Protein AF-A0A7S2CBJ5-F1 (afdb_monomer_lite)

Sequence (104 aa):
QHHWRSKTLRSQIVRVGELGRSVTVGGKQVQLRLPAAGAGVAGLLISDPCFTSRGGFRCPNGDRMRILDRLTRLLNRLLGSQDFHFWGILGDNFYDMHGEVTSE

Foldseek 3Di:
DDPCQFLDDDDDDWDQPPVNAWTADPNDIDGADDDDVPDDAAEEEEEQLLQDCPLVDDSPCNVVVVSVVVVVVVCVVLVVDPRHHYYYYDDPSGSDNPNDRDDD

pLDDT: mean 77.3, std 15.67, range [31.58, 93.62]

Secondary structure (DSSP, 8-state):
--------------PPPTT--EEEETTEEEE--PPPTT----EEEEE------TTS---TTTTTTTHHHHHHHHHHHHHTSTT--EEEEES-----SS------

Organism: NCBI:txid327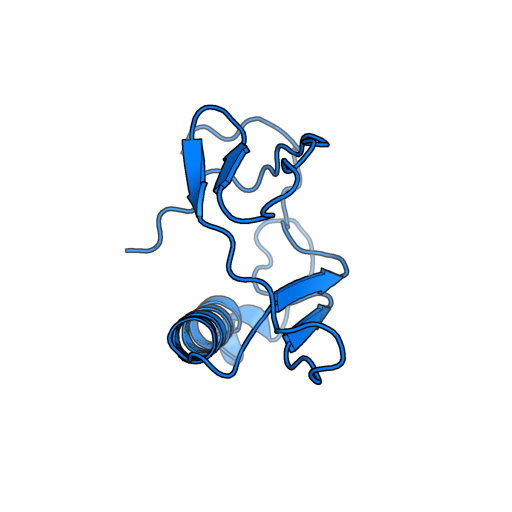968

Structure (mmCIF, N/CA/C/O backbone):
data_AF-A0A7S2CBJ5-F1
#
_entry.id   AF-A0A7S2CBJ5-F1
#
loop_
_atom_site.group_PDB
_atom_site.id
_atom_site.type_symbol
_atom_site.label_atom_id
_atom_site.label_alt_id
_atom_site.label_comp_id
_atom_site.label_asym_id
_atom_site.label_entity_id
_atom_site.label_seq_id
_atom_site.pdbx_PDB_ins_code
_atom_site.Cartn_x
_atom_site.Cartn_y
_atom_site.Cartn_z
_atom_site.occupancy
_atom_site.B_iso_or_equiv
_atom_site.auth_seq_id
_atom_site.auth_comp_id
_atom_site.auth_asym_id
_atom_site.auth_atom_id
_atom_site.pdbx_PDB_model_num
ATOM 1 N N . GLN A 1 1 ? -9.766 -1.787 -17.139 1.00 34.31 1 GLN A N 1
ATOM 2 C CA . GLN A 1 1 ? -8.464 -1.164 -17.459 1.00 34.31 1 GLN A CA 1
ATOM 3 C C . GLN A 1 1 ? -7.956 -0.509 -16.181 1.00 34.31 1 GLN A C 1
ATOM 5 O O . GLN A 1 1 ? -8.741 0.163 -15.529 1.00 34.31 1 GLN A O 1
ATOM 10 N N . HIS A 1 2 ? -6.726 -0.780 -15.741 1.00 34.25 2 HIS A N 1
ATOM 11 C CA . HIS A 1 2 ? -6.221 -0.240 -14.472 1.00 34.25 2 HIS A CA 1
ATOM 12 C C . HIS A 1 2 ? -5.583 1.142 -14.707 1.00 34.25 2 HIS A C 1
ATOM 14 O O . HIS A 1 2 ? -4.619 1.261 -15.453 1.00 34.25 2 HIS A O 1
ATOM 20 N N . HIS A 1 3 ? -6.172 2.181 -14.103 1.00 39.69 3 HIS A N 1
ATOM 21 C CA . HIS A 1 3 ? -5.909 3.612 -14.331 1.00 39.69 3 HIS A CA 1
ATOM 22 C C . HIS A 1 3 ? -4.703 4.169 -13.546 1.00 39.69 3 HIS A C 1
ATOM 24 O O . HIS A 1 3 ? -4.790 5.244 -12.958 1.00 39.69 3 HIS A O 1
ATOM 30 N N . TRP A 1 4 ? -3.580 3.455 -13.501 1.00 42.62 4 TRP A N 1
ATOM 31 C CA . TRP A 1 4 ? -2.356 3.958 -12.865 1.00 42.62 4 TRP A CA 1
ATOM 32 C C . TRP A 1 4 ? -1.383 4.405 -13.951 1.00 42.62 4 TRP A C 1
ATOM 34 O O . TRP A 1 4 ? -0.542 3.622 -14.380 1.00 42.62 4 TRP A O 1
ATOM 44 N N . ARG A 1 5 ? -1.557 5.635 -14.446 1.00 43.78 5 ARG A N 1
ATOM 45 C CA . ARG A 1 5 ? -0.722 6.184 -15.526 1.00 43.78 5 ARG A CA 1
ATOM 46 C C . ARG A 1 5 ? 0.503 6.973 -15.039 1.00 43.78 5 ARG A C 1
ATOM 48 O O . ARG A 1 5 ? 1.439 7.160 -15.796 1.00 43.78 5 ARG A O 1
ATOM 55 N N . SER A 1 6 ? 0.555 7.318 -13.752 1.00 49.50 6 SER A N 1
ATOM 56 C CA . SER A 1 6 ? 1.678 8.055 -13.161 1.00 49.50 6 SER A CA 1
ATOM 57 C C . SER A 1 6 ? 2.039 7.417 -11.825 1.00 49.50 6 SER A C 1
ATOM 59 O O . SER A 1 6 ? 1.242 7.433 -10.884 1.00 49.50 6 SER A O 1
ATOM 61 N N . LYS A 1 7 ? 3.218 6.799 -11.725 1.00 55.19 7 LYS A N 1
ATOM 62 C CA . LYS A 1 7 ? 3.658 6.059 -10.528 1.00 55.19 7 LYS A CA 1
ATOM 63 C C . LYS A 1 7 ? 4.172 6.980 -9.406 1.00 55.19 7 LYS A C 1
ATOM 65 O O . LYS A 1 7 ? 5.128 6.657 -8.715 1.00 55.19 7 LYS A O 1
ATOM 70 N N . THR A 1 8 ? 3.534 8.129 -9.209 1.00 53.16 8 THR A N 1
ATOM 71 C CA . THR A 1 8 ? 3.903 9.103 -8.174 1.00 53.16 8 THR A CA 1
ATOM 72 C C . THR A 1 8 ? 2.889 9.072 -7.034 1.00 53.16 8 THR A C 1
ATOM 74 O O . THR A 1 8 ? 1.688 9.215 -7.276 1.00 53.16 8 THR A O 1
ATOM 77 N N . LEU A 1 9 ? 3.353 8.941 -5.788 1.00 60.97 9 LEU A N 1
ATOM 78 C CA . LEU A 1 9 ? 2.504 9.026 -4.598 1.00 60.97 9 LEU A CA 1
ATOM 79 C C . LEU A 1 9 ? 2.576 10.439 -4.006 1.00 60.97 9 LEU A C 1
ATOM 81 O O . LEU A 1 9 ? 3.643 10.895 -3.606 1.00 60.97 9 LEU A O 1
ATOM 85 N N . ARG A 1 10 ? 1.433 11.125 -3.910 1.00 64.62 10 ARG A N 1
ATOM 86 C CA . ARG A 1 10 ? 1.303 12.355 -3.116 1.00 64.62 10 ARG A CA 1
ATOM 87 C C . ARG A 1 10 ? 0.632 12.012 -1.794 1.00 64.62 10 ARG A C 1
ATOM 89 O O . ARG A 1 10 ? -0.501 11.537 -1.791 1.00 64.62 10 ARG A O 1
ATOM 96 N N . SER A 1 11 ? 1.323 12.254 -0.686 1.00 70.00 11 SER A N 1
ATOM 97 C CA . SER A 1 11 ? 0.819 11.999 0.664 1.00 70.00 11 SER A CA 1
ATOM 98 C C . SER A 1 11 ? 0.623 13.297 1.437 1.00 70.00 11 SER A C 1
ATOM 100 O O . SER A 1 11 ? 1.417 14.227 1.319 1.00 70.00 11 SER A O 1
ATOM 102 N N . GLN A 1 12 ? -0.406 13.335 2.275 1.00 76.69 12 GLN A N 1
ATOM 103 C CA . GLN A 1 12 ? -0.666 14.420 3.212 1.00 76.69 12 GLN A CA 1
ATOM 104 C C . GLN A 1 12 ? -1.069 13.810 4.554 1.00 76.69 12 GLN A C 1
ATOM 106 O O . GLN A 1 12 ? -1.864 12.870 4.586 1.00 76.69 12 GLN A O 1
ATOM 111 N N . ILE A 1 13 ? -0.551 14.355 5.657 1.00 78.62 13 ILE A N 1
ATOM 112 C CA . ILE A 1 13 ? -1.078 14.043 6.988 1.00 78.62 13 ILE A CA 1
ATOM 113 C C . ILE A 1 13 ? -2.399 14.790 7.145 1.00 78.62 13 ILE A C 1
ATOM 115 O O . ILE A 1 13 ? -2.454 16.015 7.043 1.00 78.62 13 ILE A O 1
ATOM 119 N N . VAL A 1 14 ? -3.463 14.041 7.395 1.00 81.50 14 VAL A N 1
ATOM 120 C CA . VAL A 1 14 ? -4.820 14.558 7.550 1.00 81.50 14 VAL A CA 1
ATOM 121 C C . VAL A 1 14 ? -5.325 14.210 8.942 1.00 81.50 14 VAL A C 1
ATOM 123 O O . VAL A 1 14 ? -5.173 13.079 9.402 1.00 81.50 14 VAL A O 1
ATOM 126 N N . ARG A 1 15 ? -5.923 15.183 9.638 1.00 80.12 15 ARG A N 1
ATOM 127 C CA . ARG A 1 15 ? -6.652 14.891 10.875 1.00 80.12 15 ARG A CA 1
ATOM 128 C C . ARG A 1 15 ? -7.991 14.279 10.506 1.00 80.12 15 ARG A C 1
ATOM 130 O O . ARG A 1 15 ? -8.781 14.895 9.795 1.00 80.12 15 ARG A O 1
ATOM 137 N N . VAL A 1 16 ? -8.242 13.081 11.008 1.00 77.56 16 VAL A N 1
ATOM 138 C CA . VAL A 1 16 ? -9.564 12.469 10.937 1.00 77.56 16 VAL A CA 1
ATOM 139 C C . VAL A 1 16 ? -10.335 12.933 12.174 1.00 77.56 16 VAL A C 1
ATOM 141 O O . VAL A 1 16 ? -9.800 12.867 13.279 1.00 77.56 16 VAL A O 1
ATOM 144 N N . GLY A 1 17 ? -11.540 13.484 11.989 1.00 70.38 17 GLY A N 1
ATOM 145 C CA . GLY A 1 17 ? -12.382 13.953 13.101 1.00 70.38 17 GLY A CA 1
ATOM 146 C C . GLY A 1 17 ? -12.759 12.826 14.071 1.00 70.38 17 GLY A C 1
ATOM 147 O O . GLY A 1 17 ? -12.516 11.659 13.778 1.00 70.38 17 GLY A O 1
ATOM 148 N N . GLU A 1 18 ? -13.395 13.162 15.197 1.00 65.94 18 GLU A N 1
ATOM 149 C CA . GLU A 1 18 ? -13.642 12.244 16.331 1.00 65.94 18 GLU A CA 1
ATOM 150 C C . GLU A 1 18 ? -14.310 10.913 15.953 1.00 65.94 18 GLU A C 1
ATOM 152 O O . GLU A 1 18 ? -14.037 9.883 16.561 1.00 65.94 18 GLU A O 1
ATOM 157 N N . LEU A 1 19 ? -15.153 10.910 14.918 1.00 65.81 19 LEU A N 1
ATOM 158 C CA . LEU A 1 19 ? -15.836 9.698 14.462 1.00 65.81 19 LEU A CA 1
ATOM 159 C C . LEU A 1 19 ? -14.983 8.816 13.541 1.00 65.81 19 LEU A C 1
ATOM 161 O O . LEU A 1 19 ? -15.347 7.667 13.308 1.00 65.81 19 LEU A O 1
ATOM 165 N N . GLY A 1 20 ? -13.883 9.323 12.981 1.00 68.88 20 GLY A N 1
ATOM 166 C CA . GLY A 1 20 ? -12.969 8.506 12.186 1.00 68.88 20 GLY A CA 1
ATOM 167 C C . GLY A 1 20 ? -13.497 8.076 10.809 1.00 68.88 20 GLY A C 1
ATOM 168 O O . GLY A 1 20 ? -12.872 7.227 10.189 1.00 68.88 20 GLY A O 1
ATOM 169 N N . ARG A 1 21 ? -14.650 8.593 10.345 1.00 76.81 21 ARG A N 1
ATOM 170 C CA . ARG A 1 21 ? -15.426 7.996 9.228 1.00 76.81 21 ARG A CA 1
ATOM 171 C C . ARG A 1 21 ? -15.152 8.575 7.850 1.00 76.81 21 ARG A C 1
ATOM 173 O O . ARG A 1 21 ? -15.319 7.870 6.867 1.00 76.81 21 ARG A O 1
ATOM 180 N N . SER A 1 22 ? -14.750 9.837 7.753 1.00 83.56 22 SER A N 1
ATOM 181 C CA . SER A 1 22 ? -14.511 10.477 6.459 1.00 83.56 22 SER A CA 1
ATOM 182 C C . SER A 1 22 ? -13.360 11.462 6.531 1.00 83.56 22 SER A C 1
ATOM 184 O O . SER A 1 22 ? -13.249 12.213 7.501 1.00 83.56 22 SER A O 1
ATOM 186 N N . VAL A 1 23 ? -12.542 11.501 5.486 1.00 87.31 23 VAL A N 1
ATOM 187 C CA . VAL A 1 23 ? -11.409 12.416 5.371 1.00 87.31 23 VAL A CA 1
ATOM 188 C C . VAL A 1 23 ? -11.246 12.891 3.933 1.00 87.31 23 VAL A C 1
ATOM 190 O O . VAL A 1 23 ? -11.556 12.156 3.000 1.00 87.31 23 VAL A O 1
ATOM 193 N N . THR A 1 24 ? -10.760 14.114 3.735 1.00 84.94 24 THR A N 1
ATOM 194 C CA . THR A 1 24 ? -10.430 14.621 2.399 1.00 84.94 24 THR A CA 1
ATOM 195 C C . THR A 1 24 ? -8.934 14.47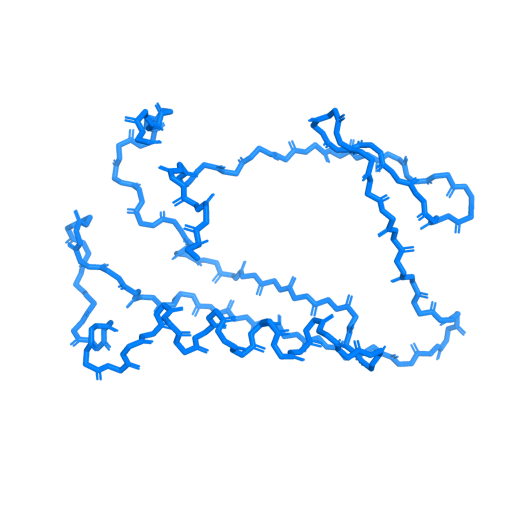1 2.155 1.00 84.94 24 THR A C 1
ATOM 197 O O . THR A 1 24 ? -8.135 15.061 2.876 1.00 84.94 24 THR A O 1
ATOM 200 N N . VAL A 1 25 ? -8.550 13.704 1.134 1.00 82.19 25 VAL A N 1
ATOM 201 C CA . VAL A 1 25 ? -7.153 13.497 0.723 1.00 82.19 25 VAL A CA 1
ATOM 202 C C . VAL A 1 25 ? -7.005 13.932 -0.729 1.00 82.19 25 VAL A C 1
ATOM 204 O O . VAL A 1 25 ? -7.683 13.404 -1.610 1.00 82.19 25 VAL A O 1
ATOM 207 N N . GLY A 1 26 ? -6.146 14.923 -0.990 1.00 79.94 26 GLY A N 1
ATOM 208 C CA . GLY A 1 26 ? -5.910 15.423 -2.351 1.00 79.94 26 GLY A CA 1
ATOM 209 C C . GLY A 1 26 ? -7.186 15.903 -3.059 1.00 79.94 26 GLY A C 1
ATOM 210 O O . GLY A 1 26 ? -7.382 15.610 -4.235 1.00 79.94 26 GLY A O 1
ATOM 211 N N . GLY A 1 27 ? -8.092 16.561 -2.325 1.00 82.62 27 GLY A N 1
ATOM 212 C CA . GLY A 1 27 ? -9.381 17.038 -2.843 1.00 82.62 27 GLY A CA 1
ATOM 213 C C . GLY A 1 27 ? -10.457 15.959 -3.023 1.00 82.62 27 GLY A C 1
ATOM 214 O O . GLY A 1 27 ? -11.570 16.283 -3.425 1.00 82.62 27 GLY A O 1
ATOM 215 N N . LYS A 1 28 ? -10.167 14.688 -2.710 1.00 81.50 28 LYS A N 1
ATOM 216 C CA . LYS A 1 28 ? -11.142 13.589 -2.765 1.00 81.50 28 LYS A CA 1
ATOM 217 C C . LYS A 1 28 ? -11.639 13.235 -1.375 1.00 81.50 28 LYS A C 1
ATOM 219 O O . LYS A 1 28 ? -10.837 13.056 -0.462 1.00 81.50 28 LYS A O 1
ATOM 224 N N . GLN A 1 29 ? -12.950 13.078 -1.233 1.00 85.62 29 GLN A N 1
ATOM 225 C CA . GLN A 1 29 ? -13.541 12.555 -0.008 1.00 85.62 29 GLN A CA 1
ATOM 226 C C . GLN A 1 29 ? -13.364 11.032 0.037 1.00 85.62 29 GLN A C 1
ATOM 228 O O . GLN A 1 29 ? -13.743 10.319 -0.891 1.00 85.62 29 GLN A O 1
ATOM 233 N N . VAL A 1 30 ? -12.773 10.541 1.118 1.00 84.88 30 VAL A N 1
ATOM 234 C CA . VAL A 1 30 ? -12.513 9.129 1.388 1.00 84.88 30 VAL A CA 1
ATOM 235 C C . VAL A 1 30 ? -13.333 8.729 2.603 1.00 84.88 30 VAL A C 1
ATOM 237 O O . VAL A 1 30 ? -13.252 9.378 3.645 1.00 84.88 30 VAL A O 1
ATOM 240 N N . GLN A 1 31 ? -14.116 7.661 2.470 1.00 84.12 31 GLN A N 1
ATOM 241 C CA . GLN A 1 31 ? -14.804 7.035 3.595 1.00 84.12 31 GLN A CA 1
ATOM 242 C C . GLN A 1 31 ? -13.878 5.990 4.216 1.00 84.12 31 GLN A C 1
ATOM 244 O O . GLN A 1 31 ? -13.350 5.119 3.526 1.00 84.12 31 GLN A O 1
ATOM 249 N N . LEU A 1 32 ? -13.662 6.105 5.518 1.00 82.88 32 LEU A N 1
ATOM 250 C CA . LEU A 1 32 ? -12.817 5.229 6.308 1.00 82.88 32 LEU A CA 1
ATOM 251 C C . LEU A 1 32 ? -13.701 4.244 7.068 1.00 82.88 32 LEU A C 1
ATOM 253 O O . LEU A 1 32 ? -14.696 4.617 7.691 1.00 82.88 32 LEU A O 1
ATOM 257 N N . ARG A 1 33 ? -13.300 2.976 7.044 1.00 80.56 33 ARG A N 1
ATOM 258 C CA . ARG A 1 33 ? -13.901 1.920 7.851 1.00 80.56 33 ARG A CA 1
ATOM 259 C C . ARG A 1 33 ? -12.866 1.464 8.861 1.00 80.56 33 ARG A C 1
ATOM 261 O O . ARG A 1 33 ? -11.876 0.842 8.488 1.00 80.56 33 ARG A O 1
ATOM 268 N N . LEU A 1 34 ? -13.091 1.812 10.121 1.00 81.56 34 LEU A N 1
ATOM 269 C CA . LEU A 1 34 ? -12.240 1.386 11.222 1.00 81.56 34 LEU A CA 1
ATOM 270 C C . LEU A 1 34 ? -12.870 0.169 11.913 1.00 81.56 34 LEU A C 1
ATOM 272 O O . LEU A 1 34 ? -14.096 0.116 12.046 1.00 81.56 34 LEU A O 1
ATOM 276 N N . PRO A 1 35 ? -12.059 -0.808 12.341 1.00 80.31 35 PRO A N 1
ATOM 277 C CA . PRO A 1 35 ? -12.531 -1.903 13.176 1.00 80.31 35 PRO A CA 1
ATOM 278 C C . PRO A 1 35 ? -13.018 -1.369 14.531 1.00 80.31 35 PRO A C 1
ATOM 280 O O . PRO A 1 35 ? -12.602 -0.297 14.978 1.00 80.31 35 PRO A O 1
ATOM 283 N N . ALA A 1 36 ? -13.910 -2.115 15.186 1.00 83.06 36 ALA A N 1
ATOM 284 C CA . ALA A 1 36 ? -14.363 -1.772 16.531 1.00 83.06 36 ALA A CA 1
ATOM 285 C C . ALA A 1 36 ? -13.178 -1.730 17.509 1.00 83.06 36 ALA A C 1
ATOM 287 O O . ALA A 1 36 ? -12.194 -2.455 17.348 1.00 83.06 36 ALA A O 1
ATOM 288 N N . ALA A 1 37 ? -13.273 -0.894 18.542 1.00 83.81 37 ALA A N 1
ATOM 289 C CA . ALA A 1 37 ? -12.243 -0.838 19.572 1.00 83.81 37 ALA A CA 1
ATOM 290 C C . ALA A 1 37 ? -12.042 -2.229 20.204 1.00 83.81 37 ALA A C 1
ATOM 292 O O . ALA A 1 37 ? -13.006 -2.884 20.595 1.00 83.81 37 ALA A O 1
ATOM 293 N N . GLY A 1 38 ? -10.789 -2.684 20.271 1.00 89.31 38 GLY A N 1
ATOM 294 C CA . GLY A 1 38 ? -10.434 -4.013 20.781 1.00 89.31 38 GLY A CA 1
ATOM 295 C C . GLY A 1 38 ? -10.659 -5.174 19.803 1.00 89.31 38 GLY A C 1
ATOM 296 O O . GLY A 1 38 ? -10.290 -6.301 20.125 1.00 89.31 38 GLY A O 1
ATOM 297 N N . ALA A 1 39 ? -11.217 -4.932 18.612 1.00 89.25 39 ALA A N 1
ATOM 298 C CA . ALA A 1 39 ? -11.317 -5.960 17.583 1.00 89.25 39 ALA A CA 1
ATOM 299 C C . ALA A 1 39 ? -9.951 -6.232 16.933 1.00 89.25 39 ALA A C 1
ATOM 301 O O . ALA A 1 39 ? -9.143 -5.323 16.726 1.00 89.25 39 ALA A O 1
ATOM 302 N N . GLY A 1 40 ? -9.712 -7.497 16.580 1.00 89.56 40 GLY A N 1
ATOM 303 C CA . GLY A 1 40 ? -8.558 -7.882 15.773 1.00 89.56 40 GLY A CA 1
ATOM 304 C C . GLY A 1 40 ? -8.628 -7.280 14.369 1.00 89.56 40 GLY A C 1
ATOM 305 O O . GLY A 1 40 ? -9.709 -7.021 13.841 1.00 89.56 40 GLY A O 1
ATOM 306 N N . VAL A 1 41 ? -7.464 -7.080 13.752 1.00 90.81 41 VAL A N 1
ATOM 307 C CA . VAL A 1 41 ? -7.352 -6.566 12.384 1.00 90.81 41 VAL A CA 1
ATOM 308 C C . VAL A 1 41 ? -6.693 -7.596 11.485 1.00 90.81 41 VAL A C 1
ATOM 310 O O . VAL A 1 41 ? -5.758 -8.283 11.886 1.00 90.81 41 VAL A O 1
ATOM 313 N N . ALA A 1 42 ? -7.163 -7.669 10.246 1.00 91.56 42 ALA A N 1
ATOM 314 C CA . ALA A 1 42 ? -6.531 -8.449 9.193 1.00 91.56 42 ALA A CA 1
ATOM 315 C C . ALA A 1 42 ? -6.131 -7.521 8.051 1.00 91.56 42 ALA A C 1
ATOM 317 O O . ALA A 1 42 ? -6.915 -6.668 7.623 1.00 91.56 42 ALA A O 1
ATOM 318 N N . GLY A 1 43 ? -4.909 -7.693 7.564 1.00 91.69 43 GLY A N 1
ATOM 319 C CA . GLY A 1 43 ? -4.367 -6.895 6.480 1.00 91.69 43 GLY A CA 1
ATOM 320 C C . GLY A 1 43 ? -3.261 -7.618 5.731 1.00 91.69 43 GLY A C 1
ATOM 321 O O . GLY A 1 43 ? -2.816 -8.692 6.136 1.00 91.69 43 GLY A O 1
ATOM 322 N N . LEU A 1 44 ? -2.838 -7.027 4.617 1.00 92.31 44 LEU A N 1
ATOM 323 C CA . LEU A 1 44 ? -1.765 -7.544 3.771 1.00 92.31 44 LEU A CA 1
ATOM 324 C C . LEU A 1 44 ? -0.633 -6.529 3.714 1.00 92.31 44 LEU A C 1
ATOM 326 O O . LEU A 1 44 ? -0.816 -5.409 3.241 1.00 92.31 44 LEU A O 1
ATOM 330 N N . LEU A 1 45 ? 0.550 -6.950 4.132 1.00 92.38 45 LEU A N 1
ATOM 331 C CA . LEU A 1 45 ? 1.781 -6.225 3.864 1.00 92.38 45 LEU A CA 1
ATOM 332 C C . LEU A 1 45 ? 2.550 -6.997 2.801 1.00 92.38 45 LEU A C 1
ATOM 334 O O . LEU A 1 45 ? 2.735 -8.207 2.919 1.00 92.38 45 LEU A O 1
ATOM 338 N N . ILE A 1 46 ? 2.967 -6.297 1.756 1.00 91.44 46 ILE A N 1
ATOM 339 C CA . ILE A 1 46 ? 3.824 -6.842 0.704 1.00 91.44 46 ILE A CA 1
ATOM 340 C C . ILE A 1 46 ? 5.093 -6.009 0.598 1.00 91.44 46 ILE A C 1
ATOM 342 O O . ILE A 1 46 ? 5.083 -4.826 0.923 1.00 91.44 46 ILE A O 1
ATOM 346 N N . SER A 1 47 ? 6.168 -6.626 0.127 1.00 90.62 47 SER A N 1
ATOM 347 C CA . SER A 1 47 ? 7.462 -5.979 -0.078 1.00 90.62 47 SER A CA 1
ATOM 348 C C . SER A 1 47 ? 7.908 -6.226 -1.509 1.00 90.62 47 SER A C 1
ATOM 350 O O . SER A 1 47 ? 7.708 -7.331 -2.021 1.00 90.62 47 SER A O 1
ATOM 352 N N . ASP A 1 48 ? 8.460 -5.195 -2.140 1.00 87.62 48 ASP A N 1
ATOM 353 C CA . ASP A 1 48 ? 9.263 -5.279 -3.365 1.00 87.62 48 ASP A CA 1
ATOM 354 C C . ASP A 1 48 ? 8.683 -6.184 -4.473 1.00 87.62 48 ASP A C 1
ATOM 356 O O . ASP A 1 48 ? 9.267 -7.206 -4.846 1.00 87.62 48 ASP A O 1
ATOM 360 N N . PRO A 1 49 ? 7.510 -5.839 -5.039 1.00 87.88 49 PRO A N 1
ATOM 361 C CA . PRO A 1 49 ? 6.764 -6.735 -5.924 1.00 87.88 49 PRO A CA 1
ATOM 362 C C . PRO A 1 49 ? 7.457 -7.063 -7.260 1.00 87.88 49 PRO A C 1
ATOM 364 O O . PRO A 1 49 ? 6.959 -7.902 -8.003 1.00 87.88 49 PRO A O 1
ATOM 367 N N . CYS A 1 50 ? 8.561 -6.409 -7.615 1.00 87.50 50 CYS A N 1
ATOM 368 C CA . CYS A 1 50 ? 9.400 -6.657 -8.795 1.00 87.50 50 CYS A CA 1
ATOM 369 C C . CYS A 1 50 ? 8.615 -6.996 -10.065 1.00 87.50 50 CYS A C 1
ATOM 371 O O . CYS A 1 50 ? 8.794 -8.044 -10.689 1.00 87.50 50 CYS A O 1
ATOM 373 N N . PHE A 1 51 ? 7.692 -6.112 -10.444 1.00 87.00 51 PHE A N 1
ATOM 374 C CA . PHE A 1 51 ? 6.736 -6.399 -11.510 1.00 87.00 51 PHE A CA 1
ATOM 375 C C . PHE A 1 51 ? 7.163 -5.901 -12.896 1.00 87.00 51 PHE A C 1
ATOM 377 O O . PHE A 1 51 ? 6.460 -6.167 -13.867 1.00 87.00 51 PHE A O 1
ATOM 384 N N . THR A 1 52 ? 8.268 -5.158 -13.017 1.00 82.88 52 THR A N 1
ATOM 385 C CA . THR A 1 52 ? 8.748 -4.639 -14.306 1.00 82.88 52 THR A CA 1
ATOM 386 C C . THR A 1 52 ? 10.250 -4.383 -14.307 1.00 82.88 52 THR A C 1
ATOM 388 O O . THR A 1 52 ? 10.807 -3.935 -13.312 1.00 82.88 52 THR A O 1
ATOM 391 N N . SER A 1 53 ? 10.883 -4.611 -15.461 1.00 81.69 53 SER A N 1
ATOM 392 C CA . SER A 1 53 ? 12.284 -4.256 -15.728 1.00 81.69 53 SER A CA 1
ATOM 393 C C . SER A 1 53 ? 12.467 -3.002 -16.578 1.00 81.69 53 SER A C 1
ATOM 395 O O . SER A 1 53 ? 13.593 -2.640 -16.906 1.00 81.69 53 SER A O 1
ATOM 397 N N . ARG A 1 54 ? 11.379 -2.298 -16.919 1.00 74.69 54 ARG A N 1
ATOM 398 C CA . ARG A 1 54 ? 11.434 -1.083 -17.755 1.00 74.69 54 ARG A CA 1
ATOM 399 C C . ARG A 1 54 ? 12.205 0.081 -17.110 1.00 74.69 54 ARG A C 1
ATOM 401 O O . ARG A 1 54 ? 12.425 1.085 -17.768 1.00 74.69 54 ARG A O 1
ATOM 408 N N . GLY A 1 55 ? 12.625 -0.078 -15.853 1.00 65.94 55 GLY A N 1
ATOM 409 C CA . GLY A 1 55 ? 13.387 0.888 -15.072 1.00 65.94 55 GLY A CA 1
ATOM 410 C C . GLY A 1 55 ? 14.847 0.505 -14.798 1.00 65.94 55 GLY A C 1
ATOM 411 O O . GLY A 1 55 ? 15.370 0.886 -13.761 1.00 65.94 55 GLY A O 1
ATOM 412 N N . GLY A 1 56 ? 15.489 -0.330 -15.622 1.00 68.75 56 GLY A N 1
ATOM 413 C CA . GLY A 1 56 ? 16.886 -0.749 -15.396 1.00 68.75 56 GLY A CA 1
ATOM 414 C C . GLY A 1 56 ? 17.085 -1.754 -14.248 1.00 68.75 56 GLY A C 1
ATOM 415 O O . GLY A 1 56 ? 18.125 -2.403 -14.167 1.00 68.75 56 GLY A O 1
ATOM 416 N N . PHE A 1 57 ? 16.068 -1.963 -13.410 1.00 75.00 57 PHE A N 1
ATOM 417 C CA . PHE A 1 57 ? 16.022 -3.019 -12.400 1.00 75.00 57 PHE A CA 1
ATOM 418 C C . PHE A 1 57 ? 15.738 -4.385 -13.031 1.00 75.00 57 PHE A C 1
ATOM 420 O O . PHE A 1 57 ? 14.895 -4.523 -13.922 1.00 75.00 57 PHE A O 1
ATOM 427 N N . ARG A 1 58 ? 16.414 -5.438 -12.563 1.00 84.44 58 ARG A N 1
ATOM 428 C CA . ARG A 1 58 ? 16.219 -6.796 -13.086 1.00 84.44 58 ARG A CA 1
ATOM 429 C C . ARG A 1 58 ? 15.145 -7.536 -12.287 1.00 84.44 58 ARG A C 1
ATOM 431 O O . ARG A 1 58 ? 15.405 -8.004 -11.186 1.00 84.44 58 ARG A O 1
ATOM 438 N N . CYS A 1 59 ? 13.975 -7.718 -12.895 1.00 86.69 59 CYS A N 1
ATOM 439 C CA . CYS A 1 59 ? 12.839 -8.456 -12.353 1.00 86.69 59 CYS A CA 1
ATOM 440 C C . CYS A 1 59 ? 12.586 -9.727 -13.173 1.00 86.69 59 CYS A C 1
ATOM 442 O O . CYS A 1 59 ? 11.634 -9.786 -13.954 1.00 86.69 59 CYS A O 1
ATOM 444 N N . PRO A 1 60 ? 13.416 -10.777 -13.014 1.00 87.94 60 PRO A N 1
ATOM 445 C CA . PRO A 1 60 ? 13.395 -11.953 -13.892 1.00 87.94 60 PRO A CA 1
ATOM 446 C C . PRO A 1 60 ? 12.071 -12.726 -13.840 1.00 87.94 60 PRO A C 1
ATOM 448 O O . PRO A 1 60 ? 11.739 -13.461 -14.767 1.00 87.94 60 PRO A O 1
ATOM 451 N N . ASN A 1 61 ? 11.311 -12.556 -12.757 1.00 89.12 61 ASN A N 1
ATOM 452 C CA . ASN A 1 61 ? 10.050 -13.248 -12.529 1.00 89.12 61 ASN A CA 1
ATOM 453 C C . ASN A 1 61 ? 8.816 -12.357 -12.723 1.00 89.12 61 ASN A C 1
ATOM 455 O O . ASN A 1 61 ? 7.710 -12.882 -12.629 1.00 89.12 61 ASN A O 1
ATOM 459 N N . GLY A 1 62 ? 8.973 -11.058 -13.007 1.00 88.44 62 GLY A N 1
ATOM 460 C CA . GLY A 1 62 ? 7.855 -10.111 -13.097 1.00 88.44 62 GLY A CA 1
ATOM 461 C C . GLY A 1 62 ? 6.800 -10.557 -14.110 1.00 88.44 62 GLY A C 1
ATOM 462 O O . GLY A 1 62 ? 5.648 -10.812 -13.746 1.00 88.44 62 GLY A O 1
ATOM 463 N N . ASP A 1 63 ? 7.229 -10.759 -15.357 1.00 88.25 63 ASP A N 1
ATOM 464 C CA . ASP A 1 63 ? 6.358 -11.209 -16.447 1.00 88.25 63 ASP A CA 1
ATOM 465 C C . ASP A 1 63 ? 6.008 -12.696 -16.321 1.00 88.25 63 ASP A C 1
ATOM 467 O O . ASP A 1 63 ? 4.839 -13.073 -16.422 1.00 88.25 63 ASP A O 1
ATOM 471 N N . ARG A 1 64 ? 7.002 -13.546 -16.014 1.00 91.94 64 ARG A N 1
ATOM 472 C CA . ARG A 1 64 ? 6.821 -15.004 -15.882 1.00 91.94 64 ARG A CA 1
ATOM 473 C C . ARG A 1 64 ? 5.763 -15.364 -14.839 1.00 91.94 64 ARG A C 1
ATOM 475 O O . ARG A 1 64 ? 4.929 -16.234 -15.078 1.00 91.94 64 ARG A O 1
ATOM 482 N N . MET A 1 65 ? 5.796 -14.707 -13.683 1.00 92.88 65 MET A N 1
ATOM 483 C CA . MET A 1 65 ? 4.837 -14.927 -12.599 1.00 92.88 65 MET A CA 1
ATOM 484 C C . MET A 1 65 ? 3.625 -13.999 -12.692 1.00 92.88 65 MET A C 1
ATOM 486 O O . MET A 1 65 ? 2.713 -14.131 -11.877 1.00 92.88 65 MET A O 1
ATOM 490 N N . ARG A 1 66 ? 3.577 -13.094 -13.682 1.00 93.00 66 ARG A N 1
ATOM 491 C CA . ARG A 1 66 ? 2.515 -12.096 -13.871 1.00 93.00 66 ARG A CA 1
ATOM 492 C C . ARG A 1 66 ? 2.245 -11.298 -12.594 1.00 93.00 66 ARG A C 1
ATOM 494 O O . ARG A 1 66 ? 1.089 -11.160 -12.188 1.00 93.00 66 ARG A O 1
ATOM 501 N N . ILE A 1 67 ? 3.302 -10.811 -11.941 1.00 90.94 67 ILE A N 1
ATOM 502 C CA . ILE A 1 67 ? 3.200 -10.287 -10.571 1.00 90.94 67 ILE A CA 1
ATOM 503 C C . ILE A 1 67 ? 2.211 -9.121 -10.492 1.00 90.94 67 ILE A C 1
ATOM 505 O O . ILE A 1 67 ? 1.317 -9.159 -9.652 1.00 90.94 67 ILE A O 1
ATOM 509 N N . LEU A 1 68 ? 2.287 -8.150 -11.411 1.00 88.25 68 LEU A N 1
ATOM 510 C CA . LEU A 1 68 ? 1.371 -7.002 -11.427 1.00 88.25 68 LEU A CA 1
ATOM 511 C C . LEU A 1 68 ? -0.105 -7.427 -11.477 1.00 88.25 68 LEU A C 1
ATOM 513 O O . LEU A 1 68 ? -0.917 -6.966 -10.676 1.00 88.25 68 LEU A O 1
ATOM 517 N N . ASP A 1 69 ? -0.453 -8.317 -12.408 1.00 90.44 69 ASP A N 1
ATOM 518 C CA . ASP A 1 69 ? -1.829 -8.789 -12.596 1.00 90.44 69 ASP A CA 1
ATOM 519 C C . ASP A 1 69 ? -2.303 -9.628 -11.403 1.00 90.44 69 ASP A C 1
ATOM 521 O O . ASP A 1 69 ? -3.390 -9.389 -10.877 1.00 90.44 69 ASP A O 1
ATOM 525 N N . ARG A 1 70 ? -1.489 -10.573 -10.920 1.00 93.62 70 ARG A N 1
ATOM 526 C CA . ARG A 1 70 ? -1.867 -11.434 -9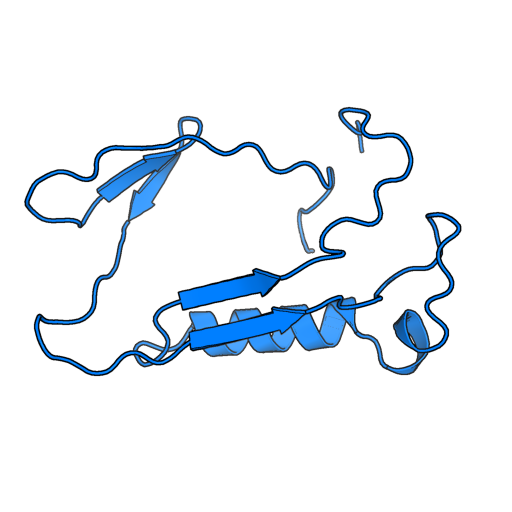.789 1.00 93.62 70 ARG A CA 1
ATOM 527 C C . ARG A 1 70 ? -2.013 -10.652 -8.493 1.00 93.62 70 ARG A C 1
ATOM 529 O O . ARG A 1 70 ? -2.994 -10.850 -7.781 1.00 93.62 70 ARG A O 1
ATOM 536 N N . LEU A 1 71 ? -1.080 -9.750 -8.210 1.00 90.25 71 LEU A N 1
ATOM 537 C CA . LEU A 1 71 ? -1.106 -8.935 -7.004 1.00 90.25 71 LEU A CA 1
ATOM 538 C C . LEU A 1 71 ? -2.293 -7.968 -7.011 1.00 90.25 71 LEU A C 1
ATOM 540 O O . LEU A 1 71 ? -3.006 -7.860 -6.018 1.00 90.25 71 LEU A O 1
ATOM 544 N N . THR A 1 72 ? -2.572 -7.341 -8.156 1.00 88.88 72 THR A N 1
ATOM 545 C CA . THR A 1 72 ? -3.746 -6.471 -8.318 1.00 88.88 72 THR A CA 1
ATOM 546 C C . THR A 1 72 ? -5.046 -7.253 -8.122 1.00 88.88 72 THR A C 1
ATOM 548 O O . THR A 1 72 ? -5.957 -6.790 -7.436 1.00 88.88 72 THR A O 1
ATOM 551 N N . ARG A 1 73 ? -5.144 -8.472 -8.673 1.00 90.19 73 ARG A N 1
ATOM 552 C CA . ARG A 1 73 ? -6.302 -9.356 -8.460 1.00 90.19 73 ARG A CA 1
ATOM 553 C C . ARG A 1 73 ? -6.457 -9.760 -6.997 1.00 90.19 73 ARG A C 1
ATOM 555 O O . ARG A 1 73 ? -7.582 -9.743 -6.505 1.00 90.19 73 ARG A O 1
ATOM 562 N N . LEU A 1 74 ? -5.364 -10.106 -6.317 1.00 89.94 74 LEU A N 1
ATOM 563 C CA . LEU A 1 74 ? -5.371 -10.438 -4.892 1.00 89.94 74 LEU A CA 1
ATOM 564 C C . LEU A 1 74 ? -5.889 -9.257 -4.065 1.00 89.94 74 LEU A C 1
ATOM 566 O O . LEU A 1 74 ? -6.840 -9.423 -3.307 1.00 89.94 74 LEU A O 1
ATOM 570 N N . LEU A 1 75 ? -5.328 -8.061 -4.266 1.00 89.50 75 LEU A N 1
ATOM 571 C CA . LEU A 1 75 ? -5.744 -6.852 -3.553 1.00 89.50 75 LEU A CA 1
ATOM 572 C C . LEU A 1 75 ? -7.219 -6.527 -3.800 1.00 89.50 75 LEU A C 1
ATOM 574 O O . LEU A 1 75 ? -7.953 -6.302 -2.846 1.00 89.50 75 LEU A O 1
ATOM 578 N N . ASN A 1 76 ? -7.688 -6.587 -5.049 1.00 86.62 76 ASN A N 1
ATOM 579 C CA . ASN A 1 76 ? -9.099 -6.345 -5.367 1.00 86.62 76 ASN A CA 1
ATOM 580 C C . ASN A 1 76 ? -10.040 -7.369 -4.712 1.00 86.62 76 ASN A C 1
ATOM 582 O O . ASN A 1 76 ? -11.152 -7.017 -4.327 1.00 86.62 76 ASN A O 1
ATOM 586 N N . ARG A 1 77 ? -9.618 -8.635 -4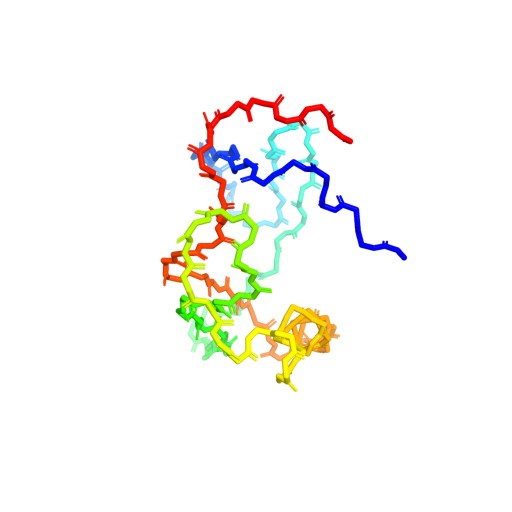.577 1.00 88.31 77 ARG A N 1
ATOM 587 C CA . ARG A 1 77 ? -10.401 -9.671 -3.885 1.00 88.31 77 ARG A CA 1
ATOM 588 C C . ARG A 1 77 ? -10.456 -9.431 -2.380 1.00 88.31 77 ARG A C 1
ATOM 590 O O . ARG A 1 77 ? -11.531 -9.547 -1.804 1.00 88.31 77 ARG A O 1
ATOM 597 N N . LEU A 1 78 ? -9.325 -9.085 -1.766 1.00 87.81 78 LEU A N 1
ATOM 598 C CA . LEU A 1 78 ? -9.236 -8.827 -0.328 1.00 87.81 78 LEU A CA 1
ATOM 599 C C . LEU A 1 78 ? -9.996 -7.556 0.064 1.00 87.81 78 LEU A C 1
ATOM 601 O O . LEU A 1 78 ? -10.799 -7.589 0.986 1.00 87.81 78 LEU A O 1
ATOM 605 N N . LEU A 1 79 ? -9.825 -6.467 -0.688 1.00 80.69 79 LEU A N 1
ATOM 606 C CA . LEU A 1 79 ? -10.502 -5.188 -0.446 1.00 80.69 79 LEU A CA 1
ATOM 607 C C . LEU A 1 79 ? -12.022 -5.238 -0.650 1.00 80.69 79 LEU A C 1
ATOM 609 O O . LEU A 1 79 ? -12.730 -4.372 -0.145 1.00 80.69 79 LEU A O 1
ATOM 613 N N . GLY A 1 80 ? -12.529 -6.237 -1.376 1.00 75.25 80 GLY A N 1
ATOM 614 C CA . GLY A 1 80 ? -13.964 -6.490 -1.495 1.00 75.25 80 GLY A CA 1
ATOM 615 C C . GLY A 1 80 ? -14.585 -7.167 -0.266 1.00 75.25 80 GLY A C 1
ATOM 616 O O . GLY A 1 80 ? -15.808 -7.248 -0.189 1.00 75.25 80 GLY A O 1
ATOM 617 N N . SER A 1 81 ? -13.775 -7.660 0.679 1.00 80.94 81 SER A N 1
ATOM 618 C CA . SER A 1 81 ? -14.246 -8.321 1.900 1.00 80.94 81 SER A CA 1
ATOM 619 C C . SER A 1 81 ? -14.393 -7.343 3.069 1.00 80.94 81 SER A C 1
ATOM 621 O O . SER A 1 81 ? -13.573 -6.444 3.263 1.00 80.94 81 SER A O 1
ATOM 623 N N . GLN A 1 82 ? -15.413 -7.560 3.903 1.00 81.56 82 GLN A N 1
ATOM 624 C CA . GLN A 1 82 ? -15.567 -6.853 5.178 1.00 81.56 82 GLN A CA 1
ATO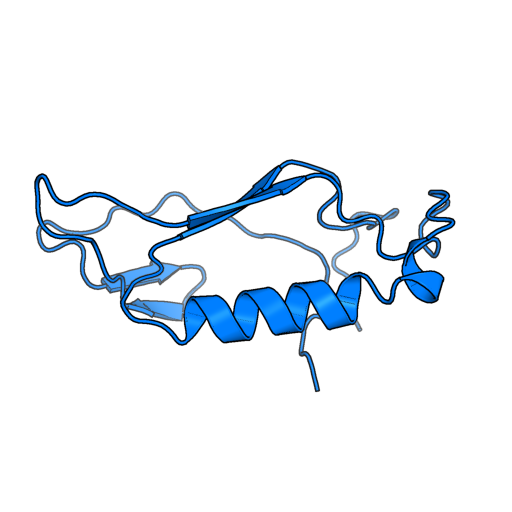M 625 C C . GLN A 1 82 ? -14.488 -7.265 6.196 1.00 81.56 82 GLN A C 1
ATOM 627 O O . GLN A 1 82 ? -14.139 -6.466 7.061 1.00 81.56 82 GLN A O 1
ATOM 632 N N . ASP A 1 83 ? -13.882 -8.441 6.056 1.00 85.75 83 ASP A N 1
ATOM 633 C CA . ASP A 1 83 ? -12.921 -8.964 7.037 1.00 85.75 83 ASP A CA 1
ATOM 634 C C . ASP A 1 83 ? -11.501 -8.413 6.848 1.00 85.75 83 ASP A C 1
ATOM 636 O O . ASP A 1 83 ? -10.613 -8.655 7.662 1.00 85.75 83 ASP A O 1
ATOM 640 N N . PHE A 1 84 ? -11.269 -7.656 5.776 1.00 89.19 84 PHE A N 1
ATOM 641 C CA . PHE A 1 84 ? -9.965 -7.114 5.428 1.00 89.19 84 PHE A CA 1
ATOM 642 C C . PHE A 1 84 ? -9.930 -5.596 5.637 1.00 89.19 84 PHE A C 1
ATOM 644 O O . PHE A 1 84 ? -10.777 -4.860 5.127 1.00 89.19 84 PHE A O 1
ATOM 651 N N . HIS A 1 85 ? -8.957 -5.123 6.413 1.00 86.38 85 HIS A N 1
ATOM 652 C CA . HIS A 1 85 ? -8.984 -3.784 7.007 1.00 86.38 85 HIS A CA 1
ATOM 653 C C . HIS A 1 85 ? -7.946 -2.840 6.407 1.00 86.38 85 HIS A C 1
ATOM 655 O O . HIS A 1 85 ? -8.200 -1.645 6.282 1.00 86.38 85 HIS A O 1
ATOM 661 N N . PHE A 1 86 ? -6.776 -3.357 6.035 1.00 87.94 86 PHE A N 1
ATOM 662 C CA . PHE A 1 86 ? -5.695 -2.539 5.497 1.00 87.94 86 PHE A CA 1
ATOM 663 C C . PHE A 1 86 ? -4.794 -3.339 4.564 1.00 87.94 86 PHE A C 1
ATOM 665 O O . PHE A 1 86 ? -4.672 -4.558 4.664 1.00 87.94 86 PHE A O 1
ATOM 672 N N . TRP A 1 87 ? -4.099 -2.631 3.686 1.00 90.50 87 TRP A N 1
ATOM 673 C CA . TRP A 1 87 ? -2.934 -3.165 2.998 1.00 90.50 87 TRP A CA 1
ATOM 674 C C . TRP A 1 87 ? -1.860 -2.091 2.907 1.00 90.50 87 TRP A C 1
ATOM 676 O O . TRP A 1 87 ? -2.149 -0.898 3.002 1.00 90.50 87 TRP A O 1
ATOM 686 N N . GLY A 1 88 ? -0.621 -2.523 2.727 1.00 88.19 88 GLY A N 1
ATOM 687 C CA . GLY A 1 88 ? 0.518 -1.636 2.567 1.00 88.19 88 GLY A CA 1
ATOM 688 C C . GLY A 1 88 ? 1.617 -2.297 1.756 1.00 88.19 88 GLY A C 1
ATOM 689 O O . GLY A 1 88 ? 1.672 -3.523 1.646 1.00 88.19 88 GLY A O 1
ATOM 690 N N . ILE A 1 89 ? 2.486 -1.465 1.190 1.00 87.00 89 ILE A N 1
ATOM 691 C CA . ILE A 1 89 ? 3.669 -1.912 0.458 1.00 87.00 89 ILE A CA 1
ATOM 692 C C . ILE A 1 89 ? 4.898 -1.325 1.134 1.00 87.00 89 ILE A C 1
ATOM 694 O O . ILE A 1 89 ? 4.946 -0.126 1.412 1.00 87.00 89 ILE A O 1
ATOM 698 N N . LEU A 1 90 ? 5.870 -2.184 1.396 1.00 86.88 90 LEU A N 1
ATOM 699 C CA . LEU A 1 90 ? 7.139 -1.875 2.026 1.00 86.88 90 LEU A CA 1
ATOM 700 C C . LEU A 1 90 ? 8.222 -1.956 0.937 1.00 86.88 90 LEU A C 1
ATOM 702 O O . LEU A 1 90 ? 8.681 -3.037 0.6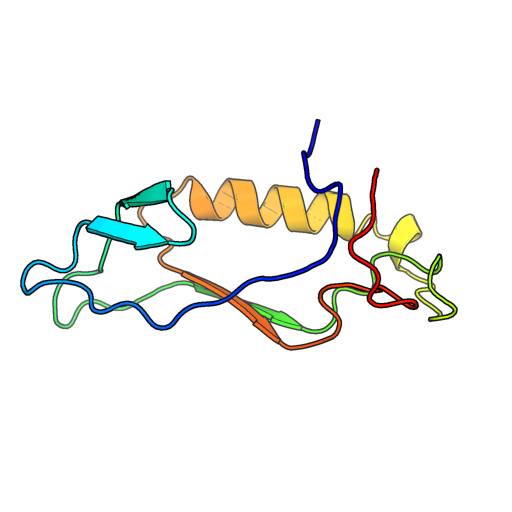20 1.00 86.88 90 LEU A O 1
ATOM 706 N N . GLY A 1 91 ? 8.594 -0.837 0.313 1.00 83.00 91 GLY A N 1
ATOM 707 C CA . GLY A 1 91 ? 9.676 -0.822 -0.693 1.00 83.00 91 GLY A CA 1
ATOM 708 C C . GLY A 1 91 ? 9.262 -1.116 -2.146 1.00 83.00 91 GLY A C 1
ATOM 709 O O . GLY A 1 91 ? 8.153 -1.581 -2.415 1.00 83.00 91 GLY A O 1
ATOM 710 N N . ASP A 1 92 ? 10.137 -0.713 -3.078 1.00 77.06 92 ASP A N 1
ATOM 711 C CA . ASP A 1 92 ? 10.101 -0.862 -4.548 1.00 77.06 92 ASP A CA 1
ATOM 712 C C . ASP A 1 92 ? 8.723 -0.811 -5.217 1.00 77.06 92 ASP A C 1
ATOM 714 O O . ASP A 1 92 ? 8.364 -1.561 -6.129 1.00 77.06 92 ASP A O 1
ATOM 718 N N . ASN A 1 93 ? 7.920 0.130 -4.749 1.00 69.50 93 ASN A N 1
ATOM 719 C CA . ASN A 1 93 ? 6.514 0.200 -5.094 1.00 69.50 93 ASN A CA 1
ATOM 720 C C . ASN A 1 93 ? 6.298 0.727 -6.523 1.00 69.50 93 ASN A C 1
ATOM 722 O O . ASN A 1 93 ? 5.409 0.315 -7.273 1.00 69.50 93 ASN A O 1
ATOM 726 N N . PHE A 1 94 ? 7.179 1.642 -6.912 1.00 64.56 94 PHE A N 1
ATOM 727 C CA . PHE A 1 94 ? 7.095 2.407 -8.134 1.00 64.56 94 PHE A CA 1
ATOM 728 C C . PHE A 1 94 ? 8.488 2.439 -8.750 1.00 64.56 94 PHE A C 1
ATOM 730 O O . PHE A 1 94 ? 9.317 3.262 -8.389 1.00 64.56 94 PHE A O 1
ATOM 737 N N . TYR A 1 95 ? 8.744 1.490 -9.656 1.00 68.56 95 TYR A N 1
ATOM 738 C CA . TYR A 1 95 ? 9.929 1.435 -10.525 1.00 68.56 95 TYR A CA 1
ATOM 739 C C . TYR A 1 95 ? 9.940 2.618 -11.510 1.00 68.56 95 TYR A C 1
ATOM 741 O O . TYR A 1 95 ? 9.801 2.426 -12.720 1.00 68.56 95 TYR A O 1
ATOM 749 N N . ASP A 1 96 ? 9.960 3.833 -10.974 1.00 63.53 96 ASP A N 1
ATOM 750 C CA . ASP A 1 96 ? 10.072 5.106 -11.670 1.00 63.53 96 ASP A CA 1
ATOM 751 C C . ASP A 1 96 ? 11.536 5.547 -11.588 1.00 63.53 96 ASP A C 1
ATOM 753 O O . ASP A 1 96 ? 12.044 5.847 -10.511 1.00 63.53 96 ASP A O 1
ATOM 757 N N . MET A 1 97 ? 12.232 5.507 -12.724 1.00 60.22 97 MET A N 1
ATOM 758 C CA . MET A 1 97 ? 13.648 5.881 -12.797 1.00 60.22 97 MET A CA 1
ATOM 759 C C . MET A 1 97 ? 13.874 7.386 -12.787 1.00 60.22 97 MET A C 1
ATOM 761 O O . MET A 1 97 ? 14.973 7.829 -12.463 1.00 60.22 97 MET A O 1
ATOM 765 N N . HIS A 1 98 ? 12.886 8.159 -13.231 1.00 63.03 98 HIS A N 1
ATOM 766 C CA . HIS A 1 98 ? 13.097 9.557 -13.588 1.00 63.03 98 HIS A CA 1
ATOM 767 C C . HIS A 1 98 ? 12.454 10.500 -12.576 1.00 63.03 98 HIS A C 1
ATOM 769 O O . HIS A 1 98 ? 12.866 11.651 -12.481 1.00 63.03 98 HIS A O 1
ATOM 775 N N . GLY A 1 99 ? 11.483 10.020 -11.789 1.00 52.03 99 GLY A N 1
ATOM 776 C CA . GLY A 1 99 ? 10.809 10.827 -10.768 1.00 52.03 99 GLY A CA 1
ATOM 777 C C . GLY A 1 99 ? 10.055 12.022 -11.354 1.00 52.03 99 GLY A C 1
ATOM 778 O O . GLY A 1 99 ? 9.641 12.924 -10.624 1.00 52.03 99 GLY A O 1
ATOM 779 N N . GLU A 1 100 ? 9.893 12.046 -12.677 1.00 55.47 100 GLU A N 1
ATOM 780 C CA . GLU A 1 100 ? 9.136 13.056 -13.387 1.00 55.47 100 GLU A CA 1
ATOM 781 C C . GLU A 1 100 ? 7.646 12.825 -13.131 1.00 55.47 100 GLU A C 1
ATOM 783 O O . GLU A 1 100 ? 7.178 11.692 -12.979 1.00 55.47 100 GLU A O 1
ATOM 788 N N . VAL A 1 101 ? 6.865 13.908 -13.101 1.00 48.69 101 VAL A N 1
ATOM 789 C CA . VAL A 1 101 ? 5.403 13.808 -13.150 1.00 48.69 101 VAL A CA 1
ATOM 790 C C . VAL A 1 101 ? 5.055 13.253 -14.528 1.00 48.69 101 VAL A C 1
ATOM 792 O O . VAL A 1 101 ? 4.907 13.993 -15.495 1.00 48.69 101 VAL A O 1
ATOM 795 N N . THR A 1 102 ? 5.020 11.931 -14.630 1.00 42.34 102 THR A N 1
ATOM 796 C CA . THR A 1 102 ? 4.854 11.226 -15.896 1.00 42.34 102 THR A CA 1
ATOM 797 C C . THR A 1 102 ? 3.490 11.567 -16.487 1.00 42.34 102 THR A C 1
ATOM 799 O O . THR A 1 102 ? 2.443 11.289 -15.895 1.00 42.34 102 THR A O 1
ATOM 802 N N . SER A 1 103 ? 3.529 12.232 -17.642 1.00 31.58 103 SER A N 1
ATOM 803 C CA . SER A 1 103 ? 2.384 12.449 -18.517 1.00 31.58 103 SER A CA 1
ATOM 804 C C . SER A 1 103 ? 2.218 11.216 -19.400 1.00 31.58 103 SER A C 1
ATOM 806 O O . SER A 1 103 ? 2.733 11.154 -20.509 1.00 31.58 103 SER A O 1
ATOM 808 N N . GLU A 1 104 ? 1.509 10.213 -18.893 1.00 34.34 104 GLU A N 1
ATOM 809 C CA . GLU A 1 104 ? 0.894 9.172 -19.724 1.00 34.34 104 GLU A CA 1
ATOM 810 C C . GLU A 1 104 ? -0.590 9.038 -19.386 1.00 34.34 104 GLU A C 1
ATOM 812 O O . GLU A 1 104 ? -1.004 9.392 -18.259 1.00 34.34 104 GLU A O 1
#

Radius of gyration: 16.39 Å; chains: 1; bounding box: 33×32×40 Å